Protein AF-A0A4U0ZN50-F1 (afdb_monomer_lite)

pLDDT: mean 84.15, std 15.82, range [44.59, 98.0]

Radius of gyration: 17.76 Å; chains: 1; bounding box: 42×44×34 Å

Foldseek 3Di:
DALVCCQVCPCVVVVVDQEEEDDDDPDGPDLNSLLSNLVVCVVVVGYYHADDVSVVSNVVSVCCCQPVDPVNVVVVVVVVVVVVVVVVVVVD

Structure (mmCIF, N/CA/C/O backbone):
data_AF-A0A4U0ZN50-F1
#
_entry.id   AF-A0A4U0ZN50-F1
#
loop_
_atom_site.group_PDB
_atom_site.id
_atom_site.type_symbol
_atom_site.label_atom_id
_atom_site.label_alt_id
_atom_site.label_comp_id
_atom_site.label_asym_id
_atom_site.label_entity_id
_atom_site.label_seq_id
_atom_site.pdbx_PDB_ins_code
_atom_site.Cartn_x
_atom_site.Cartn_y
_atom_site.Cartn_z
_atom_site.occupancy
_atom_site.B_iso_or_equiv
_atom_site.auth_seq_id
_atom_site.auth_comp_id
_atom_site.auth_asym_id
_atom_site.auth_atom_id
_atom_site.pdbx_PDB_model_num
ATOM 1 N N . MET A 1 1 ? -8.643 9.987 0.531 1.00 85.25 1 MET A N 1
ATOM 2 C CA . MET A 1 1 ? -7.856 9.752 1.756 1.00 85.25 1 MET A CA 1
ATOM 3 C C . MET A 1 1 ? -6.402 9.909 1.387 1.00 85.25 1 MET A C 1
ATOM 5 O O . MET A 1 1 ? -6.014 9.380 0.351 1.00 85.25 1 MET A O 1
ATOM 9 N N . ASP A 1 2 ? -5.643 10.691 2.142 1.00 91.94 2 ASP A N 1
ATOM 10 C CA . ASP A 1 2 ? -4.212 10.823 1.896 1.00 91.94 2 ASP A CA 1
ATOM 11 C C . ASP A 1 2 ? -3.411 9.755 2.647 1.00 91.94 2 ASP A C 1
ATOM 13 O O . ASP A 1 2 ? -3.891 9.092 3.567 1.00 91.94 2 ASP A O 1
ATOM 17 N N . THR A 1 3 ? -2.178 9.564 2.197 1.00 94.62 3 THR A N 1
ATOM 18 C CA . THR A 1 3 ? -1.266 8.548 2.716 1.00 94.62 3 THR A CA 1
ATOM 19 C C . THR A 1 3 ? -0.746 8.866 4.117 1.00 94.62 3 THR A C 1
ATOM 21 O O . THR A 1 3 ? -0.335 7.950 4.812 1.00 94.62 3 THR A O 1
ATOM 24 N N . GLU A 1 4 ? -0.761 10.122 4.566 1.00 96.25 4 GLU A N 1
ATOM 25 C CA . GLU A 1 4 ? -0.288 10.473 5.911 1.00 96.25 4 GLU A CA 1
ATOM 26 C C . GLU A 1 4 ? -1.284 10.002 6.981 1.00 96.25 4 GLU A C 1
ATOM 28 O O . GLU A 1 4 ? -0.885 9.405 7.981 1.00 96.25 4 GLU A O 1
ATOM 33 N N . SER A 1 5 ? -2.588 10.170 6.738 1.00 95.94 5 SER A N 1
ATOM 34 C CA . SER A 1 5 ? -3.632 9.588 7.594 1.00 95.94 5 SER A CA 1
ATOM 35 C C . SER A 1 5 ? -3.538 8.063 7.666 1.00 95.94 5 SER A C 1
ATOM 37 O O . SER A 1 5 ? -3.672 7.488 8.743 1.00 95.94 5 SER A O 1
ATOM 39 N N . ILE A 1 6 ? -3.247 7.395 6.543 1.00 96.88 6 ILE A N 1
ATOM 40 C CA . ILE A 1 6 ? -3.068 5.933 6.526 1.00 96.88 6 ILE A CA 1
ATOM 41 C C . ILE A 1 6 ? -1.877 5.515 7.393 1.00 96.88 6 ILE A C 1
ATOM 43 O O . ILE A 1 6 ? -1.975 4.538 8.127 1.00 96.88 6 ILE A O 1
ATOM 47 N N . GLU A 1 7 ? -0.764 6.244 7.346 1.00 96.81 7 GLU A N 1
ATOM 48 C CA . GL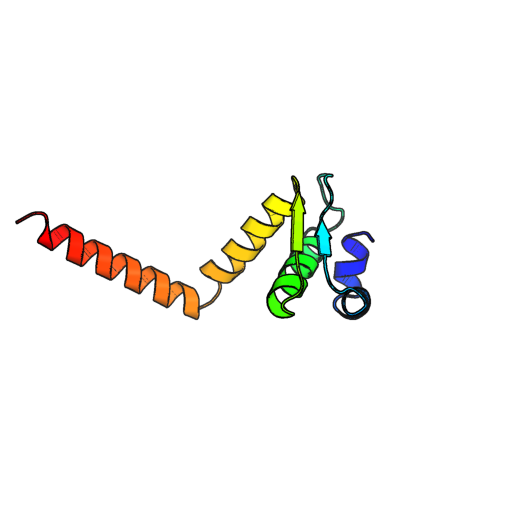U A 1 7 ? 0.408 5.924 8.165 1.00 96.81 7 GLU A CA 1
ATOM 49 C C . GLU A 1 7 ? 0.129 6.053 9.670 1.00 96.81 7 GLU A C 1
ATOM 51 O O . GLU A 1 7 ? 0.591 5.223 10.457 1.00 96.81 7 GLU A O 1
ATOM 56 N N . LYS A 1 8 ? -0.657 7.063 10.064 1.00 97.38 8 LYS A N 1
ATOM 57 C CA . LYS A 1 8 ? -1.007 7.329 11.467 1.00 97.38 8 LYS A CA 1
ATOM 58 C C . LYS A 1 8 ? -2.052 6.354 12.009 1.00 97.38 8 LYS A C 1
ATOM 60 O O . LYS A 1 8 ? -1.893 5.840 13.112 1.00 97.38 8 LYS A O 1
ATOM 65 N N . GLU A 1 9 ? -3.115 6.104 11.248 1.00 96.81 9 GLU A N 1
ATOM 66 C CA . GLU A 1 9 ? -4.312 5.398 11.731 1.00 96.81 9 GLU A CA 1
ATOM 67 C C . GLU A 1 9 ? -4.400 3.938 11.252 1.00 96.81 9 GLU A C 1
ATOM 69 O O . GLU A 1 9 ? -5.118 3.128 11.846 1.00 96.81 9 GLU A O 1
ATOM 74 N N . LYS A 1 10 ? -3.642 3.575 10.209 1.00 96.00 10 LYS A N 1
ATOM 75 C CA . LYS A 1 10 ? -3.451 2.199 9.725 1.00 96.00 10 LYS A CA 1
ATOM 76 C C . LYS A 1 10 ? -4.774 1.458 9.485 1.00 96.00 10 LYS A C 1
ATOM 78 O O . LYS A 1 10 ? -5.645 1.934 8.756 1.00 96.00 10 LYS A O 1
ATOM 83 N N . ASP A 1 11 ? -4.947 0.286 10.092 1.00 96.94 11 ASP A N 1
ATOM 84 C CA . ASP A 1 11 ? -6.116 -0.578 9.907 1.00 96.94 11 ASP A CA 1
ATOM 85 C C . ASP A 1 11 ? -7.420 0.113 10.299 1.00 96.94 11 ASP A C 1
ATOM 87 O O . ASP A 1 11 ? -8.470 -0.189 9.731 1.00 96.94 11 ASP A O 1
ATOM 91 N N . GLN A 1 12 ? -7.376 1.063 11.243 1.00 96.75 12 GLN A N 1
ATOM 92 C CA . GLN A 1 12 ? -8.578 1.754 11.706 1.00 96.75 12 GLN A CA 1
ATOM 93 C C . GLN A 1 12 ? -9.279 2.487 10.564 1.00 96.75 12 GLN A C 1
ATOM 95 O O . GLN A 1 12 ? -10.511 2.463 10.489 1.00 96.75 12 GLN A O 1
ATOM 100 N N . VAL A 1 13 ? -8.504 3.076 9.650 1.00 96.00 13 VAL A N 1
ATOM 101 C CA . VAL A 1 13 ? -9.049 3.754 8.472 1.00 96.00 13 VAL A CA 1
ATOM 102 C C . VAL A 1 13 ? -9.285 2.805 7.304 1.00 96.00 13 VAL A C 1
ATOM 104 O O . VAL A 1 13 ? -10.194 3.069 6.520 1.00 96.00 13 VAL A O 1
ATOM 107 N N . LEU A 1 14 ? -8.528 1.706 7.186 1.00 96.88 14 LEU A N 1
ATOM 108 C CA . LEU A 1 14 ? -8.598 0.804 6.029 1.00 96.88 14 LEU A CA 1
ATOM 109 C C . LEU A 1 14 ? -9.687 -0.274 6.125 1.00 96.88 14 LEU A C 1
ATOM 111 O O . LEU A 1 14 ? -10.305 -0.583 5.109 1.00 96.88 14 LEU A O 1
ATOM 115 N N . LYS A 1 15 ? -10.007 -0.777 7.324 1.00 96.88 15 LYS A N 1
ATOM 116 C CA . LYS A 1 15 ? -10.936 -1.911 7.540 1.00 96.88 15 LYS A CA 1
ATOM 117 C C . LYS A 1 15 ? -12.357 -1.734 7.001 1.00 96.88 15 LYS A C 1
ATOM 119 O O . LYS A 1 15 ? -13.105 -2.696 6.892 1.00 96.88 15 LYS A O 1
ATOM 124 N N . LYS A 1 16 ? -12.761 -0.493 6.727 1.00 96.12 16 LYS A N 1
ATOM 125 C CA . LYS A 1 16 ? -14.087 -0.153 6.187 1.00 96.12 16 LYS A CA 1
ATOM 126 C C . LYS A 1 16 ? -14.159 -0.242 4.660 1.00 96.12 16 LYS A C 1
ATOM 128 O O . LYS A 1 16 ? -15.227 -0.015 4.099 1.00 96.12 16 LYS A O 1
ATOM 133 N N . TYR A 1 17 ? -13.039 -0.509 3.993 1.00 96.31 17 TYR A N 1
ATOM 134 C CA . TYR A 1 17 ? -12.952 -0.598 2.542 1.00 96.31 17 TYR A CA 1
ATOM 135 C C . TYR A 1 17 ? -12.767 -2.046 2.097 1.00 96.31 17 TYR A C 1
ATOM 137 O O . TYR A 1 17 ? -12.028 -2.809 2.707 1.00 96.31 17 TYR A O 1
ATOM 145 N N . THR A 1 18 ? -13.407 -2.401 0.988 1.00 97.31 18 THR A N 1
ATOM 146 C CA . THR A 1 18 ? -13.310 -3.725 0.353 1.00 97.31 18 THR A CA 1
ATOM 147 C C . THR A 1 18 ? -12.341 -3.740 -0.827 1.00 97.31 18 THR A C 1
ATOM 149 O O . THR A 1 18 ? -12.306 -4.694 -1.592 1.00 97.31 18 THR A O 1
ATOM 152 N N . GLY A 1 19 ? -11.573 -2.668 -1.009 1.00 96.75 19 GLY A N 1
ATOM 153 C CA . GLY A 1 19 ? -10.577 -2.535 -2.059 1.00 96.75 19 GLY A CA 1
ATOM 154 C C . GLY A 1 19 ? -9.867 -1.191 -1.970 1.00 96.75 19 GLY A C 1
ATOM 155 O O . GLY A 1 19 ? -10.394 -0.222 -1.416 1.00 96.75 19 GLY A O 1
ATOM 156 N N . ILE A 1 20 ? -8.655 -1.128 -2.511 1.00 96.94 20 ILE A N 1
ATOM 157 C CA . ILE A 1 20 ? -7.784 0.044 -2.446 1.00 96.94 20 ILE A CA 1
ATOM 158 C C . ILE A 1 20 ? -7.386 0.449 -3.864 1.00 96.94 20 ILE A C 1
ATOM 160 O O . ILE A 1 20 ? -6.854 -0.342 -4.634 1.00 96.94 20 ILE A O 1
ATOM 164 N N . ARG A 1 21 ? -7.615 1.716 -4.216 1.00 95.31 21 ARG A N 1
ATOM 165 C CA . ARG A 1 21 ? -7.131 2.306 -5.469 1.00 95.31 21 ARG A CA 1
ATOM 166 C C . ARG A 1 21 ? -6.110 3.391 -5.159 1.00 95.31 21 ARG A C 1
ATOM 168 O O . ARG A 1 21 ? -6.448 4.391 -4.529 1.00 95.31 21 ARG A O 1
ATOM 175 N N . SER A 1 22 ? -4.892 3.228 -5.662 1.00 93.19 22 SER A N 1
ATOM 176 C CA . SER A 1 22 ? -3.852 4.257 -5.610 1.00 93.19 22 SER A CA 1
ATOM 177 C C . SER A 1 22 ? -3.891 5.068 -6.908 1.00 93.19 22 SER A C 1
ATOM 179 O O . SER A 1 22 ? -3.515 4.581 -7.980 1.00 93.19 22 SER A O 1
ATOM 181 N N . ALA A 1 23 ? -4.412 6.292 -6.808 1.00 82.19 23 ALA A N 1
ATOM 182 C CA . ALA A 1 23 ? -4.586 7.203 -7.935 1.00 82.19 23 ALA A CA 1
ATOM 183 C C . ALA A 1 23 ? -3.240 7.751 -8.464 1.00 82.19 23 ALA A C 1
ATOM 185 O O . ALA A 1 23 ? -2.237 7.714 -7.743 1.00 82.19 23 ALA A O 1
ATOM 186 N N . PRO A 1 24 ? -3.210 8.288 -9.698 1.00 78.00 24 PRO A N 1
ATOM 187 C CA . PRO A 1 24 ? -2.055 9.013 -10.215 1.00 78.00 24 PRO A CA 1
ATOM 188 C C . PRO A 1 24 ? -1.745 10.246 -9.359 1.00 78.00 24 PRO A C 1
ATOM 190 O O . PRO A 1 24 ? -2.655 10.903 -8.856 1.00 78.00 24 PRO A O 1
ATOM 193 N N . GLY A 1 25 ? -0.462 10.579 -9.237 1.00 74.88 25 GLY A N 1
ATOM 194 C CA . GLY A 1 25 ? 0.004 11.736 -8.475 1.00 74.88 25 GLY A CA 1
ATOM 195 C C . GLY A 1 25 ? 1.216 11.378 -7.630 1.00 74.88 25 GLY A C 1
ATOM 196 O O . GLY A 1 25 ? 1.082 10.809 -6.551 1.00 74.88 25 GLY A O 1
ATOM 197 N N . SER A 1 26 ? 2.403 11.697 -8.143 1.00 74.31 26 SER A N 1
ATOM 198 C CA . SER A 1 26 ? 3.644 11.650 -7.372 1.00 74.31 26 SER A CA 1
ATOM 199 C C . SER A 1 26 ? 4.061 13.060 -6.943 1.00 74.31 26 SER A C 1
ATOM 201 O O . SER A 1 26 ? 3.879 13.990 -7.730 1.00 74.31 26 SER A O 1
ATOM 203 N N . PRO A 1 27 ? 4.721 13.213 -5.787 1.00 83.50 27 PRO A N 1
ATOM 204 C CA . PRO A 1 27 ? 4.909 12.188 -4.762 1.00 83.50 27 PRO A CA 1
ATOM 205 C C . PRO A 1 27 ? 3.633 11.973 -3.933 1.00 83.50 27 PRO A C 1
ATOM 207 O O . PRO A 1 27 ? 2.827 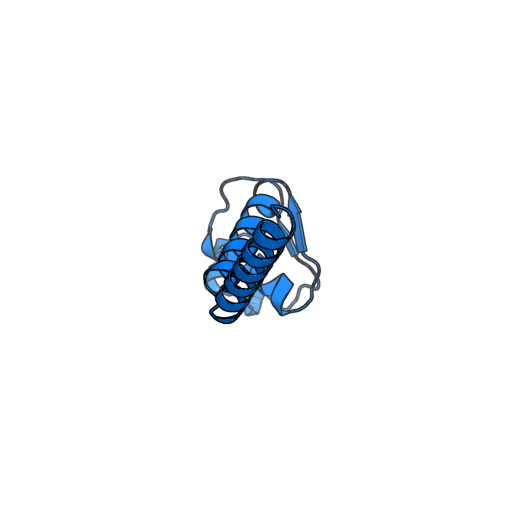12.887 -3.757 1.00 83.50 27 PRO A O 1
ATOM 210 N N . PHE A 1 28 ? 3.464 10.770 -3.380 1.00 89.06 28 PHE A N 1
ATOM 211 C CA . PHE A 1 28 ? 2.515 10.587 -2.283 1.00 89.06 28 PHE A CA 1
ATOM 212 C C . PHE A 1 28 ? 3.006 11.348 -1.049 1.00 89.06 28 PHE A C 1
ATOM 214 O O . PHE A 1 28 ? 4.208 11.421 -0.803 1.00 89.06 28 PHE A O 1
ATOM 221 N N . LYS A 1 29 ? 2.075 11.897 -0.257 1.00 93.44 29 LYS A N 1
ATOM 222 C CA . LYS A 1 29 ? 2.414 12.692 0.939 1.00 93.44 29 LYS A CA 1
ATOM 223 C C . LYS A 1 29 ? 3.212 11.899 1.976 1.00 93.44 29 LYS A C 1
ATOM 225 O O . LYS A 1 29 ? 4.001 12.469 2.714 1.00 93.44 29 LYS A O 1
ATOM 230 N N . SER A 1 30 ? 2.987 10.591 2.026 1.00 94.88 30 SER A N 1
ATOM 231 C CA . SER A 1 30 ? 3.704 9.654 2.876 1.00 94.88 30 SER A CA 1
ATOM 232 C C . SER A 1 30 ? 4.011 8.392 2.082 1.00 94.88 30 SER A C 1
ATOM 234 O O . SER A 1 30 ? 3.118 7.727 1.549 1.00 94.88 30 SER A O 1
ATOM 236 N N . PHE A 1 31 ? 5.296 8.058 2.034 1.00 94.06 31 PHE A N 1
ATOM 237 C CA . PHE A 1 31 ? 5.774 6.804 1.475 1.00 94.06 31 PHE A CA 1
ATOM 238 C C . PHE A 1 31 ? 5.343 5.604 2.334 1.00 94.06 31 PHE A C 1
ATOM 240 O O . PHE A 1 31 ? 4.896 4.589 1.801 1.00 94.06 31 PHE A O 1
ATOM 247 N N . GLY A 1 32 ? 5.428 5.740 3.663 1.00 95.62 32 GLY A N 1
ATOM 248 C CA . GLY A 1 32 ? 5.072 4.689 4.615 1.00 95.62 32 GLY A CA 1
ATOM 249 C C . GLY A 1 32 ? 3.598 4.310 4.532 1.00 95.62 32 GLY A C 1
ATOM 250 O O . GLY A 1 32 ? 3.270 3.132 4.416 1.00 95.62 32 GLY A O 1
ATOM 251 N N . GLY A 1 33 ? 2.702 5.295 4.487 1.00 96.44 33 GLY A N 1
ATOM 252 C CA . GLY A 1 33 ? 1.270 5.040 4.350 1.00 96.44 33 GLY A CA 1
ATOM 253 C C . GLY A 1 33 ? 0.875 4.493 2.980 1.00 96.44 33 GLY A C 1
ATOM 254 O O . GLY A 1 33 ? -0.050 3.688 2.890 1.00 96.44 33 GLY A O 1
ATOM 255 N N . ALA A 1 34 ? 1.596 4.864 1.915 1.00 95.75 34 ALA A N 1
ATOM 256 C CA . ALA A 1 34 ? 1.398 4.263 0.598 1.00 95.75 34 ALA A CA 1
ATOM 257 C C . ALA A 1 34 ? 1.730 2.766 0.603 1.00 95.75 34 ALA A C 1
ATOM 259 O O . ALA A 1 34 ? 0.906 1.962 0.167 1.00 95.75 34 ALA A O 1
ATOM 260 N N . LEU A 1 35 ? 2.902 2.389 1.132 1.00 96.12 35 LEU A N 1
ATOM 261 C CA . LEU A 1 35 ? 3.276 0.9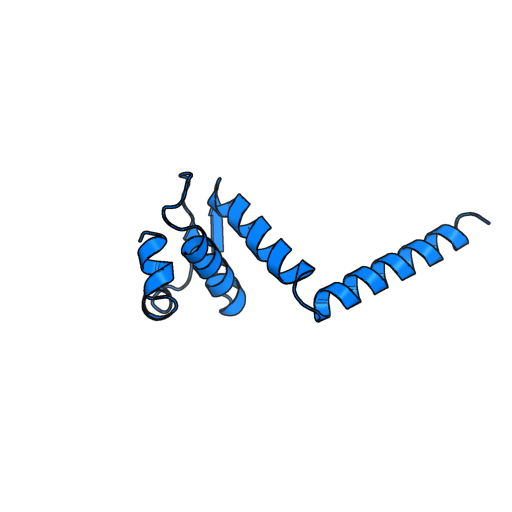81 1.280 1.00 96.12 35 LEU A CA 1
ATOM 262 C C . LEU A 1 35 ? 2.313 0.241 2.209 1.00 96.12 35 LEU A C 1
ATOM 264 O O . LEU A 1 35 ? 1.872 -0.848 1.863 1.00 96.12 35 LEU A O 1
ATOM 268 N N . TYR A 1 36 ? 1.921 0.849 3.333 1.00 97.25 36 TYR A N 1
ATOM 269 C CA . TYR A 1 36 ? 0.990 0.233 4.277 1.00 97.25 36 TYR A CA 1
ATOM 270 C C . TYR A 1 36 ? -0.349 -0.112 3.623 1.00 97.25 36 TYR A C 1
ATOM 272 O O . TYR A 1 36 ? -0.853 -1.211 3.813 1.00 97.25 36 TYR A O 1
ATOM 280 N N . ALA A 1 37 ? -0.913 0.790 2.814 1.00 97.06 37 ALA A N 1
ATOM 281 C CA . ALA A 1 37 ? -2.161 0.526 2.101 1.00 97.06 37 ALA A CA 1
ATOM 282 C C . ALA A 1 37 ? -2.044 -0.654 1.122 1.00 97.06 37 ALA A C 1
ATOM 284 O O . ALA A 1 37 ? -2.970 -1.455 1.012 1.00 97.06 37 ALA A O 1
ATOM 285 N N . ILE A 1 38 ? -0.914 -0.772 0.420 1.00 97.00 38 ILE A N 1
ATOM 286 C CA . ILE A 1 38 ? -0.658 -1.871 -0.521 1.00 97.00 38 ILE A CA 1
ATOM 287 C C . ILE A 1 38 ? -0.504 -3.193 0.236 1.00 97.00 38 ILE A C 1
ATOM 289 O O . ILE A 1 38 ? -1.189 -4.164 -0.083 1.00 97.00 38 ILE A O 1
ATOM 293 N N . THR A 1 39 ? 0.340 -3.214 1.271 1.00 96.69 39 THR A N 1
ATOM 294 C CA . THR A 1 39 ? 0.532 -4.390 2.125 1.00 96.69 39 THR A CA 1
ATOM 295 C C . THR A 1 39 ? -0.783 -4.812 2.771 1.00 96.69 39 THR A C 1
ATOM 297 O O . THR A 1 39 ? -1.115 -5.992 2.758 1.00 96.69 39 THR A O 1
ATOM 300 N N . TYR A 1 40 ? -1.577 -3.863 3.273 1.00 97.62 40 TYR A N 1
ATOM 301 C CA . TYR A 1 40 ? -2.894 -4.143 3.837 1.00 97.62 40 TYR A CA 1
ATOM 302 C C . TYR A 1 40 ? -3.800 -4.830 2.815 1.00 97.62 40 TYR A C 1
ATOM 304 O O . TYR A 1 40 ? -4.410 -5.844 3.144 1.00 97.62 40 TYR A O 1
ATOM 312 N N . ALA A 1 41 ? -3.858 -4.327 1.577 1.00 97.50 41 ALA A N 1
ATOM 313 C CA . ALA A 1 41 ? -4.671 -4.940 0.533 1.00 97.50 41 ALA A CA 1
ATOM 314 C C . ALA A 1 41 ? -4.272 -6.401 0.278 1.00 97.50 41 ALA A C 1
ATOM 316 O O . ALA A 1 41 ? -5.123 -7.287 0.289 1.00 97.50 41 ALA A O 1
ATOM 317 N N . ARG A 1 42 ? -2.965 -6.648 0.123 1.00 96.06 42 ARG A N 1
ATOM 318 C CA . ARG A 1 42 ? -2.399 -7.978 -0.133 1.00 96.06 42 ARG A CA 1
ATOM 319 C C . ARG A 1 42 ? -2.638 -8.949 1.022 1.00 96.06 42 ARG A C 1
ATOM 321 O O . ARG A 1 42 ? -3.033 -10.083 0.785 1.00 96.06 42 ARG A O 1
ATOM 328 N N . LEU A 1 43 ? -2.391 -8.520 2.260 1.00 95.50 43 LEU A N 1
ATOM 329 C CA . LEU A 1 43 ? -2.507 -9.386 3.438 1.00 95.50 43 LEU A CA 1
ATOM 330 C C . LEU A 1 43 ? -3.960 -9.671 3.839 1.00 95.50 43 LEU A C 1
ATOM 332 O O . LEU A 1 43 ? -4.212 -10.686 4.479 1.00 95.50 43 LEU A O 1
ATOM 336 N N . ASN A 1 44 ? -4.902 -8.798 3.472 1.00 97.25 44 ASN A N 1
ATOM 337 C CA . ASN A 1 44 ? -6.330 -8.975 3.758 1.00 97.25 44 ASN A CA 1
ATOM 338 C C . ASN A 1 44 ? -7.123 -9.507 2.553 1.00 97.25 44 ASN A C 1
ATOM 340 O O . ASN A 1 44 ? -8.348 -9.542 2.618 1.00 97.25 44 ASN A O 1
ATOM 344 N N . ASP A 1 45 ? -6.443 -9.895 1.470 1.00 96.69 45 ASP A N 1
ATOM 345 C CA . ASP A 1 45 ? -7.052 -10.431 0.246 1.00 96.69 45 ASP A CA 1
ATOM 346 C C . ASP A 1 45 ? -8.163 -9.532 -0.336 1.00 96.69 45 ASP A C 1
ATOM 348 O O . ASP A 1 45 ? -9.218 -9.989 -0.776 1.00 96.69 45 ASP A O 1
ATOM 352 N N . ILE A 1 46 ? -7.934 -8.212 -0.322 1.00 98.00 46 ILE A N 1
ATOM 353 C CA . ILE A 1 46 ? -8.828 -7.243 -0.967 1.00 98.00 46 ILE A CA 1
ATOM 354 C C . ILE A 1 46 ? -8.179 -6.664 -2.231 1.00 98.00 46 ILE A C 1
ATOM 356 O O . ILE A 1 46 ? -6.971 -6.410 -2.252 1.00 98.00 46 ILE A O 1
ATOM 360 N N . PRO A 1 47 ? -8.956 -6.387 -3.295 1.00 97.69 47 PRO A N 1
ATOM 361 C CA . PRO A 1 47 ? -8.415 -5.862 -4.542 1.00 97.69 47 PRO A CA 1
ATOM 362 C C . PRO A 1 47 ? -7.611 -4.568 -4.365 1.00 97.69 47 PRO A C 1
ATOM 364 O O . PRO A 1 47 ? -8.103 -3.586 -3.801 1.00 97.69 47 PRO A O 1
ATOM 367 N N . HIS A 1 48 ? -6.402 -4.535 -4.932 1.00 97.12 48 HIS A N 1
ATOM 368 C CA . HIS A 1 48 ? -5.604 -3.320 -5.100 1.00 97.12 48 HIS A CA 1
ATOM 369 C C . HIS A 1 48 ? -5.504 -2.934 -6.579 1.00 97.12 48 HIS A C 1
ATOM 371 O O . HIS A 1 48 ? -5.220 -3.776 -7.428 1.00 97.12 48 HIS A O 1
ATOM 377 N N . LEU A 1 49 ? -5.718 -1.654 -6.893 1.00 96.75 49 LEU A N 1
ATOM 378 C CA . LEU A 1 49 ? -5.481 -1.085 -8.221 1.00 96.75 49 LEU A CA 1
ATOM 379 C C . LEU A 1 49 ? -4.521 0.104 -8.121 1.00 96.75 49 LEU A C 1
ATOM 381 O O . LEU A 1 49 ? -4.916 1.215 -7.755 1.00 96.75 49 LEU A O 1
ATOM 385 N N . GLY A 1 50 ? -3.260 -0.126 -8.479 1.00 93.62 50 GLY A N 1
ATOM 386 C CA . GLY A 1 50 ? -2.230 0.904 -8.579 1.00 93.62 50 GLY A CA 1
ATOM 387 C C . GLY A 1 50 ? -2.081 1.443 -9.999 1.00 93.62 50 GLY A C 1
ATOM 388 O O . GLY A 1 50 ? -1.929 0.679 -10.946 1.00 93.62 50 GLY A O 1
ATOM 389 N N . THR A 1 51 ? -2.063 2.768 -10.153 1.00 92.12 51 THR A N 1
ATOM 390 C CA . THR A 1 51 ? -1.753 3.440 -11.430 1.00 92.12 51 THR A CA 1
ATOM 391 C C . THR A 1 51 ? -0.606 4.431 -11.238 1.00 92.12 51 THR A C 1
ATOM 393 O O . THR A 1 51 ? -0.494 5.033 -10.171 1.00 92.12 51 THR A O 1
ATOM 396 N N . CYS A 1 52 ? 0.266 4.608 -12.241 1.00 91.19 52 CYS A N 1
ATOM 397 C CA . CYS A 1 52 ? 1.434 5.503 -12.158 1.00 91.19 52 CYS A CA 1
ATOM 398 C C . CYS A 1 52 ? 2.28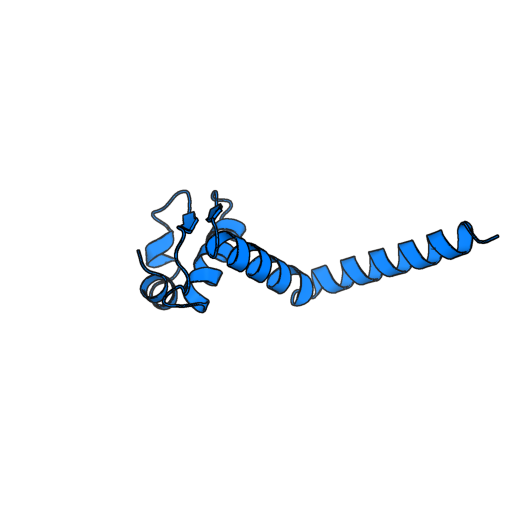4 5.216 -10.896 1.00 91.19 52 CYS A C 1
ATOM 400 O O . CYS A 1 52 ? 2.733 4.084 -10.706 1.00 91.19 52 CYS A O 1
ATOM 402 N N . ALA A 1 53 ? 2.461 6.196 -10.004 1.00 89.75 53 ALA A N 1
ATOM 403 C CA . ALA A 1 53 ? 3.149 6.023 -8.727 1.00 89.75 53 ALA A CA 1
ATOM 404 C C . ALA A 1 53 ? 2.535 4.903 -7.874 1.00 89.75 53 ALA A C 1
ATOM 406 O O . ALA A 1 53 ? 3.271 4.185 -7.207 1.00 89.75 53 ALA A O 1
ATOM 407 N N . GLY A 1 54 ? 1.220 4.674 -7.942 1.00 92.38 54 GLY A N 1
ATOM 408 C CA . GLY A 1 54 ? 0.570 3.555 -7.259 1.00 92.38 54 GLY A CA 1
ATOM 409 C C . GLY A 1 54 ? 1.082 2.186 -7.715 1.00 92.38 54 GLY A C 1
ATOM 410 O O . GLY A 1 54 ? 1.272 1.305 -6.884 1.00 92.38 54 GLY A O 1
ATOM 411 N N . PHE A 1 55 ? 1.359 2.016 -9.013 1.00 93.56 55 PHE A N 1
ATOM 412 C CA . PHE A 1 55 ? 1.966 0.786 -9.535 1.00 93.56 55 PHE A CA 1
ATOM 413 C C . PHE A 1 55 ? 3.437 0.670 -9.119 1.00 93.56 55 PHE A C 1
ATOM 415 O O . PHE A 1 55 ? 3.868 -0.382 -8.660 1.00 93.56 55 PHE A O 1
ATOM 422 N N . GLN A 1 56 ? 4.196 1.769 -9.197 1.00 93.94 56 GLN A N 1
ATOM 423 C CA . GLN A 1 56 ? 5.598 1.796 -8.761 1.00 93.94 56 GLN A CA 1
ATOM 424 C C . GLN A 1 56 ? 5.741 1.388 -7.288 1.00 93.94 56 GLN A C 1
ATOM 426 O O . GLN A 1 56 ? 6.585 0.561 -6.953 1.00 93.94 56 GLN A O 1
ATOM 431 N N . HIS A 1 57 ? 4.885 1.918 -6.411 1.00 94.19 57 HIS A N 1
ATOM 432 C CA . HIS A 1 57 ? 4.898 1.567 -4.991 1.00 94.19 57 HIS A CA 1
ATOM 433 C C . HIS A 1 57 ? 4.449 0.121 -4.752 1.00 94.19 57 HIS A C 1
ATOM 435 O O . HIS A 1 57 ? 4.962 -0.503 -3.830 1.00 94.19 57 HIS A O 1
ATOM 441 N N . ALA A 1 58 ? 3.563 -0.436 -5.589 1.00 94.56 58 ALA A N 1
ATOM 442 C CA . ALA A 1 58 ? 3.180 -1.846 -5.503 1.00 94.56 58 ALA A CA 1
ATOM 443 C C . ALA A 1 58 ? 4.352 -2.781 -5.828 1.00 94.56 58 ALA A C 1
ATOM 445 O O . ALA A 1 58 ? 4.611 -3.729 -5.091 1.00 94.56 58 ALA A O 1
ATOM 446 N N . VAL A 1 59 ? 5.126 -2.467 -6.871 1.00 93.94 59 VAL A N 1
ATOM 447 C CA . VAL A 1 59 ? 6.355 -3.209 -7.196 1.00 93.94 59 VAL A CA 1
ATOM 448 C C . VAL A 1 59 ? 7.382 -3.100 -6.063 1.00 93.94 59 VAL A C 1
ATOM 450 O O . VAL A 1 59 ? 8.018 -4.092 -5.715 1.00 93.94 59 VAL A O 1
ATOM 453 N N . ILE A 1 60 ? 7.529 -1.918 -5.455 1.00 93.75 60 ILE A N 1
ATOM 454 C CA . ILE A 1 60 ? 8.439 -1.713 -4.317 1.00 93.75 60 ILE A CA 1
ATOM 455 C C . ILE A 1 60 ? 7.993 -2.511 -3.083 1.00 93.75 60 ILE A C 1
ATOM 457 O O . ILE A 1 60 ? 8.845 -3.078 -2.401 1.00 93.75 60 ILE A O 1
ATOM 461 N N . GLU A 1 61 ? 6.694 -2.547 -2.776 1.00 94.56 61 GLU A N 1
ATOM 462 C CA . GLU A 1 61 ? 6.145 -3.341 -1.668 1.00 94.56 61 GLU A CA 1
ATOM 463 C C . GLU A 1 61 ? 6.446 -4.826 -1.862 1.00 94.56 61 GLU A C 1
ATOM 465 O O . GLU A 1 61 ? 7.052 -5.441 -0.984 1.00 94.56 61 GLU A O 1
ATOM 470 N N . LEU A 1 62 ? 6.136 -5.358 -3.047 1.00 91.94 62 LEU A N 1
ATOM 471 C CA . LEU A 1 62 ? 6.373 -6.760 -3.370 1.00 91.94 62 LEU A CA 1
ATOM 472 C C . LEU A 1 62 ? 7.864 -7.112 -3.317 1.00 91.94 62 LEU A C 1
ATOM 474 O O . LEU A 1 62 ? 8.245 -8.115 -2.721 1.00 91.94 62 LEU A O 1
ATOM 478 N N . ALA A 1 63 ? 8.730 -6.279 -3.900 1.00 90.81 63 ALA A N 1
ATOM 479 C CA . ALA A 1 63 ? 10.173 -6.506 -3.868 1.00 90.81 63 ALA A CA 1
ATOM 480 C C . ALA A 1 63 ? 10.718 -6.510 -2.431 1.00 90.81 63 ALA A C 1
ATOM 482 O O . ALA A 1 63 ? 11.574 -7.329 -2.098 1.00 90.81 63 ALA A O 1
ATOM 483 N N . ARG A 1 64 ? 10.209 -5.628 -1.559 1.00 88.62 64 ARG A N 1
ATOM 484 C CA . ARG A 1 64 ? 10.575 -5.617 -0.137 1.00 88.62 64 ARG A CA 1
ATOM 485 C C . ARG A 1 64 ? 10.137 -6.893 0.568 1.00 88.62 64 ARG A C 1
ATOM 487 O O . ARG A 1 64 ? 10.945 -7.466 1.288 1.00 88.62 64 ARG A O 1
ATOM 494 N N . ASP A 1 65 ? 8.911 -7.349 0.341 1.00 85.62 65 ASP A N 1
ATOM 495 C CA . ASP A 1 65 ? 8.386 -8.588 0.928 1.00 85.62 65 ASP A CA 1
ATOM 496 C C . ASP A 1 65 ? 9.193 -9.819 0.473 1.00 85.62 65 ASP A C 1
ATOM 498 O O . ASP A 1 65 ? 9.609 -10.646 1.286 1.00 85.62 65 ASP A O 1
ATOM 502 N N . MET A 1 66 ? 9.512 -9.902 -0.821 1.00 81.62 66 MET A N 1
ATOM 503 C CA . MET A 1 66 ? 10.260 -11.021 -1.405 1.00 81.62 66 MET A CA 1
ATOM 504 C C . MET A 1 66 ? 11.756 -11.019 -1.068 1.00 81.62 66 MET A C 1
ATOM 506 O O . MET A 1 66 ? 12.370 -12.076 -1.014 1.00 81.62 66 MET A O 1
ATOM 510 N N . ILE A 1 67 ? 12.394 -9.865 -0.884 1.00 73.88 67 ILE A N 1
ATOM 511 C CA . ILE A 1 67 ? 13.844 -9.822 -0.618 1.00 73.88 67 ILE A CA 1
ATOM 512 C C . ILE A 1 67 ? 14.127 -9.861 0.885 1.00 73.88 67 ILE A C 1
ATOM 514 O O . ILE A 1 67 ? 15.130 -10.434 1.307 1.00 73.88 67 ILE A O 1
ATOM 518 N N . LEU A 1 68 ? 13.256 -9.264 1.701 1.00 68.88 68 LEU A N 1
ATOM 519 C CA . LEU A 1 68 ? 13.472 -9.149 3.144 1.00 68.88 68 LEU A CA 1
ATOM 520 C C . LEU A 1 68 ? 12.830 -10.290 3.941 1.00 68.88 68 LEU A C 1
ATOM 522 O O . LEU A 1 68 ? 13.129 -10.419 5.128 1.00 68.88 68 LEU A O 1
ATOM 526 N N . SER A 1 69 ? 11.984 -11.131 3.333 1.00 63.31 69 SER A N 1
ATOM 527 C CA . SER A 1 69 ? 11.461 -12.309 4.028 1.00 63.31 69 SER A CA 1
ATOM 528 C C . SER A 1 69 ? 12.455 -13.486 3.972 1.00 63.31 69 SER A C 1
ATOM 530 O O . SER A 1 69 ? 12.898 -13.888 2.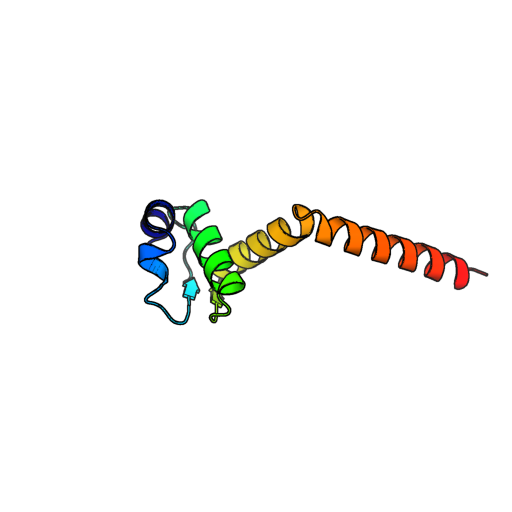890 1.00 63.31 69 SER A O 1
ATOM 532 N N . PRO A 1 70 ? 12.791 -14.107 5.124 1.00 61.62 70 PRO A N 1
ATOM 533 C CA . PRO A 1 70 ? 13.676 -15.277 5.172 1.00 61.62 70 PRO A CA 1
ATOM 534 C C . PRO A 1 70 ? 13.192 -16.437 4.291 1.00 61.62 70 PRO A C 1
ATOM 536 O O . PRO A 1 70 ? 13.993 -17.153 3.690 1.00 61.62 70 PRO A O 1
ATOM 539 N N . GLN A 1 71 ? 11.871 -16.598 4.179 1.00 60.47 71 GLN A N 1
ATOM 540 C CA . GLN A 1 71 ? 11.242 -17.634 3.363 1.00 60.47 71 GLN A CA 1
ATOM 541 C C . GLN A 1 71 ? 11.517 -17.444 1.864 1.00 60.47 71 GLN A C 1
ATOM 543 O O . GLN A 1 71 ? 11.802 -18.411 1.155 1.00 60.47 71 GLN A O 1
ATOM 548 N N . ALA A 1 72 ? 11.469 -16.204 1.376 1.00 59.19 72 ALA A N 1
ATOM 549 C CA . ALA A 1 72 ? 11.687 -15.916 -0.032 1.00 59.19 72 ALA A CA 1
ATOM 550 C C . ALA A 1 72 ? 13.172 -16.018 -0.420 1.00 59.19 72 ALA A C 1
ATOM 552 O O . ALA A 1 72 ? 13.481 -16.543 -1.492 1.00 59.19 72 ALA A O 1
ATOM 553 N N . PHE A 1 73 ? 14.098 -15.672 0.481 1.00 60.38 73 PHE A N 1
ATOM 554 C CA . PHE A 1 73 ? 15.534 -15.899 0.272 1.00 60.38 73 PHE A CA 1
ATOM 555 C C . PHE A 1 73 ? 15.869 -17.380 0.015 1.00 60.38 73 PHE A C 1
ATOM 557 O O . PHE A 1 73 ? 16.651 -17.702 -0.884 1.00 60.38 73 PHE A O 1
ATOM 564 N N . LEU A 1 74 ? 15.234 -18.302 0.748 1.00 61.59 74 LEU A N 1
ATOM 565 C CA . LEU A 1 74 ? 15.405 -19.745 0.535 1.00 61.59 74 LEU A CA 1
ATOM 566 C C . LEU A 1 74 ? 14.887 -20.192 -0.840 1.00 61.59 74 LEU A C 1
ATOM 568 O O . LEU A 1 74 ? 15.538 -20.995 -1.509 1.00 61.59 74 LEU A O 1
ATOM 572 N N . SER A 1 75 ? 13.758 -19.641 -1.293 1.00 62.41 75 SER A N 1
ATOM 573 C CA . SER A 1 75 ? 13.183 -19.960 -2.607 1.00 62.41 75 SER A CA 1
ATOM 574 C C . SER A 1 75 ? 14.054 -19.477 -3.776 1.00 62.41 75 SER A C 1
ATOM 576 O O . SER A 1 75 ? 14.233 -20.204 -4.754 1.00 62.41 75 SER A O 1
ATOM 578 N N . ILE A 1 76 ? 14.668 -18.295 -3.650 1.00 64.50 76 ILE A N 1
ATOM 579 C CA . ILE A 1 76 ? 15.559 -17.718 -4.666 1.00 64.50 76 ILE A CA 1
ATOM 580 C C . ILE A 1 76 ? 16.853 -18.528 -4.761 1.00 64.50 76 ILE A C 1
ATOM 582 O O . ILE A 1 76 ? 17.273 -18.883 -5.862 1.00 64.50 76 ILE A O 1
ATOM 586 N N . ASN A 1 77 ? 17.459 -18.882 -3.624 1.00 63.28 77 ASN A N 1
ATOM 587 C CA . ASN A 1 77 ? 18.665 -19.713 -3.615 1.00 63.28 77 ASN A CA 1
ATOM 588 C C . ASN A 1 77 ? 18.408 -21.114 -4.173 1.00 63.28 77 ASN A C 1
ATOM 590 O O . ASN A 1 77 ? 19.238 -21.647 -4.908 1.00 63.28 77 ASN A O 1
ATOM 594 N N . TRP A 1 78 ? 17.247 -21.700 -3.879 1.00 59.94 78 TRP A N 1
ATOM 595 C CA . TRP A 1 78 ? 16.844 -22.968 -4.478 1.00 59.94 78 TRP A CA 1
ATOM 596 C C . TRP A 1 78 ? 16.703 -22.863 -6.002 1.00 59.94 78 TRP A C 1
ATOM 598 O O . TRP A 1 78 ? 17.236 -23.703 -6.728 1.00 59.94 78 TRP A O 1
ATOM 608 N N . TYR A 1 79 ? 16.056 -21.807 -6.504 1.00 65.44 79 TYR A N 1
ATOM 609 C CA . TYR A 1 79 ? 15.922 -21.575 -7.942 1.00 65.44 79 TYR A CA 1
ATOM 610 C C . TYR A 1 79 ? 17.282 -21.351 -8.621 1.00 65.44 79 TYR A C 1
ATOM 612 O O . TYR A 1 79 ? 17.555 -21.946 -9.663 1.00 65.44 79 TYR A O 1
ATOM 620 N N . ALA A 1 80 ? 18.174 -20.571 -8.006 1.00 68.62 80 ALA A N 1
ATOM 621 C CA . ALA A 1 80 ? 19.535 -20.358 -8.498 1.00 68.62 80 ALA A CA 1
ATOM 622 C C . ALA A 1 80 ? 20.348 -21.666 -8.549 1.00 68.62 80 ALA A C 1
ATOM 624 O O . ALA A 1 80 ? 21.028 -21.938 -9.540 1.00 68.62 80 ALA A O 1
ATOM 625 N N . HIS A 1 81 ? 20.226 -22.519 -7.527 1.00 67.50 81 HIS A N 1
ATOM 626 C CA . HIS A 1 81 ? 20.858 -23.843 -7.496 1.00 67.50 81 HIS A CA 1
ATOM 627 C C . HIS A 1 81 ? 20.339 -24.771 -8.599 1.00 67.50 81 HIS A C 1
ATOM 629 O O . HIS A 1 81 ? 21.120 -25.477 -9.240 1.00 67.50 81 HIS A O 1
ATOM 635 N N . LEU A 1 82 ? 19.029 -24.757 -8.858 1.00 66.19 82 LEU A N 1
ATOM 636 C CA . LEU A 1 82 ? 18.428 -25.520 -9.952 1.00 66.19 82 LEU A CA 1
ATOM 637 C C . LEU A 1 82 ? 18.915 -25.032 -11.320 1.00 66.19 82 LEU A C 1
ATOM 639 O O . LEU A 1 82 ? 19.286 -25.857 -12.150 1.00 66.19 82 LEU A O 1
ATOM 643 N N . GLN A 1 83 ? 18.988 -23.718 -11.544 1.00 59.94 83 GLN A N 1
ATOM 644 C CA . GLN A 1 83 ? 19.503 -23.153 -12.798 1.00 59.94 83 GLN A CA 1
ATOM 645 C C . GLN A 1 83 ? 20.977 -23.514 -13.027 1.00 59.94 83 GLN A C 1
ATOM 647 O O . GLN A 1 83 ? 21.336 -23.898 -14.137 1.00 59.94 83 GLN A O 1
ATOM 652 N N . GLY A 1 84 ? 21.814 -23.483 -11.983 1.00 63.34 84 GLY A N 1
ATOM 653 C CA . GLY A 1 84 ? 23.217 -23.905 -12.073 1.00 63.34 84 GLY A CA 1
ATOM 654 C C . GLY A 1 84 ? 23.380 -25.384 -12.448 1.00 63.34 84 GLY A C 1
ATOM 655 O O . GLY A 1 84 ? 24.211 -25.725 -13.289 1.00 63.34 84 GLY A O 1
ATOM 656 N N . LYS A 1 85 ? 22.543 -26.268 -11.891 1.00 59.34 85 LYS A N 1
ATOM 657 C CA . LYS A 1 85 ? 22.535 -27.700 -12.238 1.00 59.34 85 LYS A CA 1
ATOM 658 C C . LYS A 1 85 ? 22.006 -27.974 -13.646 1.00 59.34 85 LYS A C 1
ATOM 660 O O . LYS A 1 85 ? 22.546 -28.835 -14.335 1.00 59.34 85 LYS A O 1
ATOM 665 N N . VAL A 1 86 ? 20.975 -27.245 -14.075 1.00 56.19 86 VAL A N 1
ATOM 666 C CA . VAL A 1 86 ? 20.413 -27.343 -15.429 1.00 56.19 86 VAL A CA 1
ATOM 667 C C . VAL A 1 86 ? 21.435 -26.867 -16.464 1.00 56.19 86 VAL A C 1
ATOM 669 O O . VAL A 1 86 ? 21.682 -27.580 -17.430 1.00 56.19 86 VAL A O 1
ATOM 672 N N . TRP A 1 87 ? 22.117 -25.742 -16.229 1.00 44.59 87 TRP A N 1
ATOM 673 C CA . TRP A 1 87 ? 23.161 -25.235 -17.129 1.00 44.59 87 TRP A CA 1
ATOM 674 C C . TRP A 1 87 ? 24.321 -26.221 -17.322 1.00 44.59 87 TRP A C 1
ATOM 676 O O . TRP A 1 87 ? 24.697 -26.499 -18.458 1.00 44.59 87 TRP A O 1
ATOM 686 N N . MET A 1 88 ? 24.841 -26.816 -16.240 1.00 53.44 88 MET A N 1
ATOM 687 C CA . MET A 1 88 ? 25.920 -27.818 -16.328 1.00 53.44 88 MET A CA 1
ATOM 688 C C . MET A 1 88 ? 25.497 -29.116 -17.037 1.00 53.44 88 MET A C 1
ATOM 690 O O . MET A 1 88 ? 26.358 -29.870 -17.490 1.00 53.44 88 MET A O 1
ATOM 694 N N . SER A 1 89 ? 24.192 -29.396 -17.126 1.00 54.50 89 SER A N 1
ATOM 695 C CA . SER A 1 89 ? 23.651 -30.556 -17.845 1.00 54.50 89 SER A CA 1
ATOM 696 C C . SER A 1 89 ? 23.430 -30.301 -19.337 1.00 54.50 89 SER A C 1
ATOM 698 O O . SER A 1 89 ? 23.339 -31.265 -20.088 1.00 54.50 89 SER A O 1
ATOM 700 N N . ILE A 1 90 ? 23.315 -29.039 -19.763 1.00 55.16 90 ILE A N 1
ATOM 701 C CA . ILE A 1 90 ? 23.126 -28.657 -21.174 1.00 55.16 90 ILE A CA 1
ATOM 702 C C . ILE A 1 90 ? 24.486 -28.417 -21.857 1.00 55.16 90 ILE A C 1
ATOM 704 O O . ILE A 1 90 ? 24.590 -28.473 -23.077 1.00 55.16 90 ILE A O 1
ATOM 708 N N . SER A 1 91 ? 25.547 -28.178 -21.079 1.00 52.88 91 SER A N 1
ATOM 709 C CA . SER A 1 91 ? 26.908 -27.930 -21.570 1.00 52.88 91 SER A CA 1
ATOM 710 C C . SER A 1 91 ? 27.796 -29.187 -21.687 1.00 52.88 91 SER A C 1
ATOM 712 O O . SER A 1 91 ? 29.019 -29.047 -21.653 1.00 52.88 91 SER A O 1
ATOM 714 N N . LYS A 1 92 ? 27.225 -30.397 -21.749 1.00 49.53 92 LYS A N 1
ATOM 715 C CA . LYS A 1 92 ? 27.952 -31.664 -21.958 1.00 49.53 92 LYS A CA 1
ATOM 716 C C . LYS A 1 92 ? 27.511 -32.355 -23.236 1.00 49.53 92 LYS A C 1
ATOM 718 O O . LYS A 1 92 ? 26.292 -32.338 -23.505 1.00 49.53 92 LYS A O 1
#

Secondary structure (DSSP, 8-state):
--HHHHHHHTHHHHTT-S-EEE-S-SSPS-HHHHHHHHHHHHHTT--EE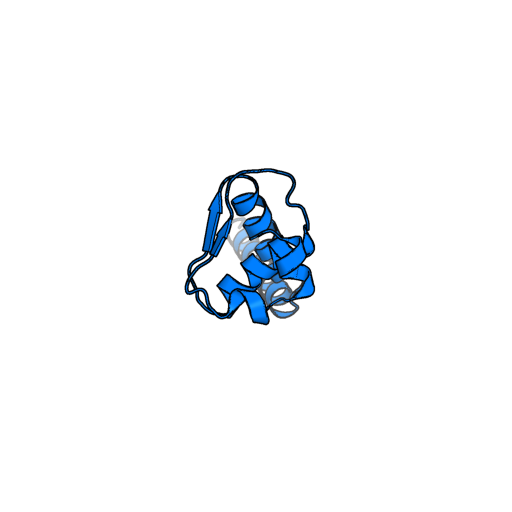E-THHHHHHHHHHHHHHHH-HHHHHHHHHHHHHHHHHHHHH--

Sequence (92 aa):
MDTESIEKEKDQVLKKYTGIRSAPGSPFKSFGGALYAITYARLNDIPHLGTCAGFQHAVIELARDMILSPQAFLSINWYAHLQGKVWMSISK